Protein AF-A0A3B9BMJ2-F1 (afdb_monomer)

pLDDT: mean 83.97, std 7.28, range [54.25, 92.25]

Radius of gyration: 24.83 Å; Cα contacts (8 Å, |Δi|>4): 12; chains: 1; bounding box: 50×26×56 Å

Mean predicted aligned error: 9.64 Å

Structure (mmCIF, N/CA/C/O backbone):
data_AF-A0A3B9BMJ2-F1
#
_entry.id   AF-A0A3B9BMJ2-F1
#
loop_
_atom_site.group_PDB
_atom_site.id
_atom_site.type_symbol
_atom_site.label_atom_id
_atom_site.label_alt_id
_atom_site.label_comp_id
_atom_site.label_asym_id
_atom_site.label_entity_id
_atom_site.label_seq_id
_atom_site.pdbx_PDB_ins_code
_atom_site.Cartn_x
_atom_site.Cartn_y
_atom_site.Cartn_z
_atom_site.occupancy
_atom_site.B_iso_or_equiv
_atom_site.auth_seq_id
_atom_site.auth_comp_id
_atom_site.auth_asym_id
_atom_site.auth_atom_id
_atom_site.pdbx_PDB_model_num
ATOM 1 N N . ILE A 1 1 ? 29.848 -17.830 -17.187 1.00 54.25 1 ILE A N 1
ATOM 2 C CA . ILE A 1 1 ? 28.384 -17.827 -17.387 1.00 54.25 1 ILE A CA 1
ATOM 3 C C . ILE A 1 1 ? 28.161 -17.146 -18.721 1.00 54.25 1 ILE A C 1
ATOM 5 O O . ILE A 1 1 ? 28.833 -16.148 -18.954 1.00 54.25 1 ILE A O 1
ATOM 9 N N . ASP A 1 2 ? 27.366 -17.728 -19.613 1.00 73.00 2 ASP A N 1
ATOM 10 C CA . ASP A 1 2 ? 27.193 -17.159 -20.952 1.00 73.00 2 ASP A CA 1
ATOM 1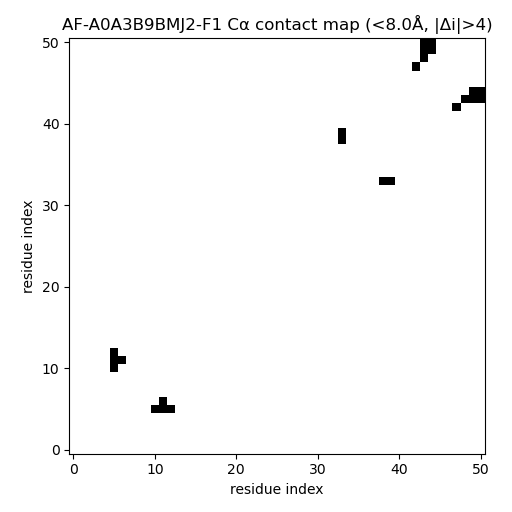1 C C . ASP A 1 2 ? 26.088 -16.106 -20.917 1.00 73.00 2 ASP A C 1
ATOM 13 O O . ASP A 1 2 ? 24.938 -16.409 -20.595 1.00 73.00 2 ASP A O 1
ATOM 17 N N . GLU A 1 3 ? 26.461 -14.871 -21.225 1.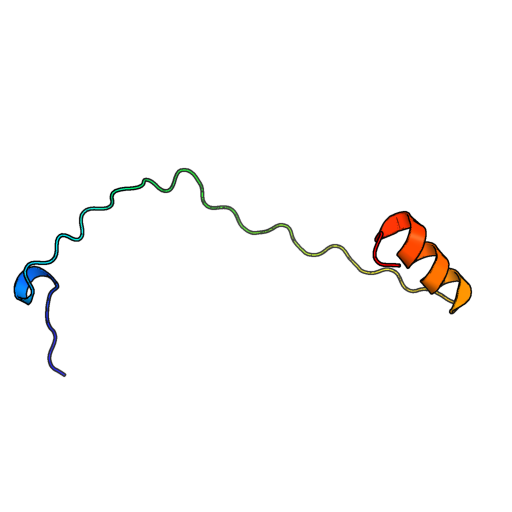00 71.00 3 GLU A N 1
ATOM 18 C CA . GLU A 1 3 ? 25.564 -13.730 -21.365 1.00 71.00 3 GLU A CA 1
ATOM 19 C C . GLU A 1 3 ? 25.076 -13.679 -22.821 1.00 71.00 3 GLU A C 1
ATOM 21 O O . GLU A 1 3 ? 25.873 -13.814 -23.749 1.00 71.00 3 GLU A O 1
ATOM 26 N N . LYS A 1 4 ? 23.762 -13.560 -23.028 1.00 80.88 4 LYS A N 1
ATOM 27 C CA . LYS A 1 4 ? 23.152 -13.374 -24.352 1.00 80.88 4 LYS A CA 1
ATOM 28 C C . LYS A 1 4 ? 22.250 -12.161 -24.317 1.00 80.88 4 LYS A C 1
ATOM 30 O O . LYS A 1 4 ? 21.546 -11.949 -23.327 1.00 80.88 4 LYS A O 1
ATOM 35 N N . ALA A 1 5 ? 22.265 -11.407 -25.402 1.00 81.25 5 ALA A N 1
ATOM 36 C CA . ALA A 1 5 ? 21.558 -10.151 -25.515 1.00 81.25 5 ALA A CA 1
ATOM 37 C C . ALA A 1 5 ? 20.256 -10.344 -26.329 1.00 81.25 5 ALA A C 1
ATOM 39 O O . ALA A 1 5 ? 20.182 -11.252 -27.164 1.00 81.25 5 ALA A O 1
ATOM 40 N N . PRO A 1 6 ? 19.187 -9.563 -26.087 1.00 80.31 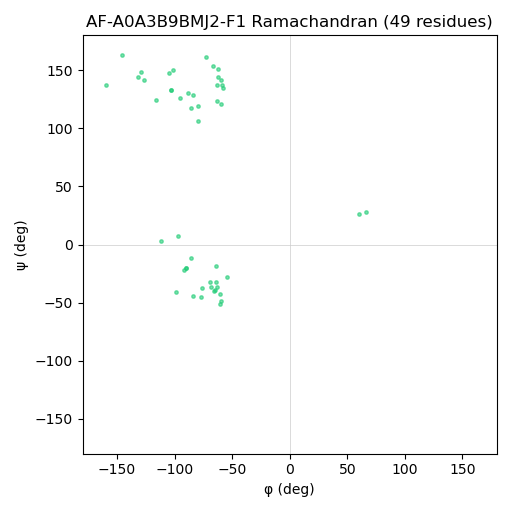6 PRO A N 1
ATOM 41 C CA . PRO A 1 6 ? 17.928 -9.673 -26.837 1.00 80.31 6 PRO A CA 1
ATOM 42 C C . PRO A 1 6 ? 18.106 -9.567 -28.361 1.00 80.31 6 PRO A C 1
ATOM 44 O O . PRO A 1 6 ? 17.338 -10.153 -29.130 1.00 80.31 6 PRO A O 1
ATOM 47 N N . GLU A 1 7 ? 19.150 -8.860 -28.792 1.00 82.75 7 GLU A N 1
ATOM 48 C CA . GLU A 1 7 ? 19.548 -8.669 -30.183 1.00 82.75 7 GLU A CA 1
ATOM 49 C C . GLU A 1 7 ? 19.950 -9.991 -30.852 1.00 82.75 7 GLU A C 1
ATOM 51 O O . GLU A 1 7 ? 19.653 -10.184 -32.031 1.00 82.75 7 GLU A O 1
ATOM 56 N N . ASP A 1 8 ? 20.519 -10.938 -30.094 1.00 85.00 8 ASP A N 1
ATOM 57 C CA . ASP A 1 8 ? 20.899 -12.273 -30.583 1.00 85.00 8 ASP A CA 1
ATOM 58 C C . ASP A 1 8 ? 19.675 -13.101 -31.021 1.00 85.00 8 ASP A C 1
ATOM 60 O O . ASP A 1 8 ? 19.799 -14.073 -31.768 1.00 85.00 8 ASP A O 1
ATOM 64 N N . PHE A 1 9 ? 18.481 -12.706 -30.565 1.00 84.50 9 PHE A N 1
ATOM 65 C CA . PHE A 1 9 ? 17.200 -13.339 -30.876 1.00 84.50 9 PHE A CA 1
ATOM 66 C C . PHE A 1 9 ? 16.287 -12.460 -31.747 1.00 84.50 9 PHE A C 1
ATOM 68 O O . PHE A 1 9 ? 15.156 -12.855 -32.032 1.00 84.50 9 PHE A O 1
ATOM 75 N N . GLY A 1 10 ? 16.756 -11.282 -32.180 1.00 82.19 10 GLY A N 1
ATOM 76 C CA . GLY A 1 10 ? 15.989 -10.359 -33.023 1.00 82.19 10 GLY A CA 1
ATOM 77 C C . GLY A 1 10 ? 14.757 -9.755 -32.339 1.00 82.19 10 GLY A C 1
ATOM 78 O O . GLY A 1 10 ? 13.772 -9.449 -33.012 1.00 82.19 10 GLY A O 1
ATOM 79 N N . VAL A 1 11 ? 14.778 -9.616 -31.009 1.00 84.38 11 VAL A N 1
ATOM 80 C CA . VAL A 1 11 ? 13.636 -9.114 -30.229 1.00 84.38 11 VAL A CA 1
ATOM 81 C C . VAL A 1 11 ? 13.768 -7.609 -29.983 1.00 84.38 11 VAL A C 1
ATOM 83 O O . VAL A 1 11 ? 14.768 -7.149 -29.440 1.00 84.38 11 VAL A O 1
ATOM 86 N N . ASP A 1 12 ? 12.731 -6.84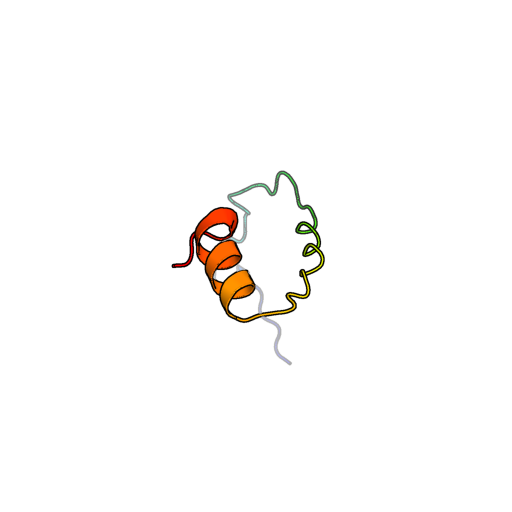2 -30.339 1.00 84.62 12 ASP A N 1
ATOM 87 C CA . ASP A 1 12 ? 12.634 -5.406 -30.044 1.00 84.62 12 ASP A CA 1
ATOM 88 C C . ASP A 1 12 ? 12.185 -5.168 -28.594 1.00 84.62 12 ASP A C 1
ATOM 90 O O . ASP A 1 12 ? 11.086 -5.560 -28.191 1.00 84.62 12 ASP A O 1
ATOM 94 N N . ILE A 1 13 ? 13.040 -4.497 -27.824 1.00 86.19 13 ILE A N 1
ATOM 95 C CA . ILE A 1 13 ? 12.820 -4.169 -26.410 1.00 86.19 13 ILE A CA 1
ATOM 96 C C . ILE A 1 13 ? 12.266 -2.753 -26.195 1.00 86.19 13 ILE A C 1
ATOM 98 O O . ILE A 1 13 ? 12.170 -2.296 -2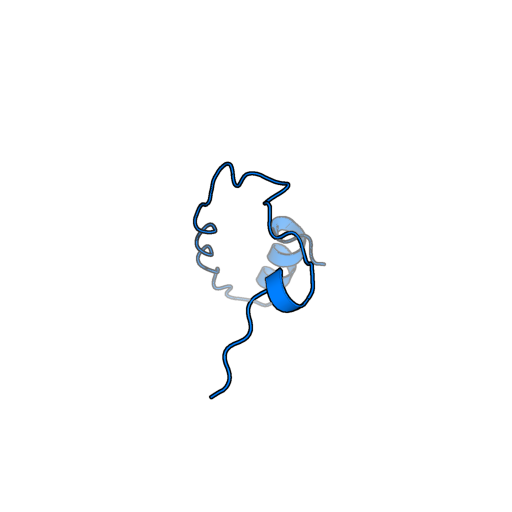5.055 1.00 86.19 13 ILE A O 1
ATOM 102 N N . THR A 1 14 ? 11.899 -2.043 -27.265 1.00 88.44 14 THR A N 1
ATOM 103 C CA . THR A 1 14 ? 11.386 -0.673 -27.175 1.00 88.44 14 THR A CA 1
ATOM 104 C C . THR A 1 14 ? 10.105 -0.623 -26.323 1.00 88.44 14 THR A C 1
ATOM 106 O O . THR A 1 14 ? 9.104 -1.266 -26.666 1.00 88.44 14 THR A O 1
ATOM 109 N N . PRO A 1 15 ? 10.079 0.152 -25.217 1.00 86.19 15 PRO A N 1
ATOM 110 C CA . PRO A 1 15 ? 8.900 0.268 -24.368 1.00 86.19 15 PRO A CA 1
ATOM 111 C C . PRO A 1 15 ? 7.735 0.892 -25.135 1.00 86.19 15 PRO A C 1
ATOM 113 O O . PRO A 1 15 ? 7.821 2.010 -25.636 1.00 86.19 15 PRO A O 1
ATOM 116 N N . ARG A 1 16 ? 6.608 0.183 -25.194 1.00 92.25 16 ARG A N 1
ATOM 117 C CA . ARG A 1 16 ? 5.383 0.679 -25.848 1.00 92.25 16 ARG A CA 1
ATOM 118 C C . ARG A 1 16 ? 4.510 1.535 -24.934 1.00 92.25 16 ARG A C 1
ATOM 120 O O . ARG A 1 16 ? 3.548 2.140 -25.393 1.00 92.25 16 ARG A O 1
ATOM 127 N N . LEU A 1 17 ? 4.815 1.541 -23.640 1.00 90.25 17 LEU A N 1
ATOM 128 C CA . LEU A 1 17 ? 4.041 2.195 -22.595 1.00 90.25 17 LEU A CA 1
ATOM 129 C C . LEU A 1 17 ? 4.973 3.020 -21.716 1.00 90.25 17 LEU A C 1
ATOM 131 O O . LEU A 1 17 ? 6.103 2.614 -21.440 1.00 90.25 17 LEU A O 1
ATOM 135 N N . THR A 1 18 ? 4.477 4.163 -21.254 1.00 86.12 18 THR A N 1
ATOM 136 C CA . THR A 1 18 ? 5.196 5.053 -20.346 1.00 86.12 18 THR A CA 1
ATOM 137 C C . THR A 1 18 ? 4.663 4.897 -18.925 1.00 86.12 18 THR A C 1
ATOM 139 O O . THR A 1 18 ? 3.454 4.891 -18.686 1.00 86.12 18 THR A O 1
ATOM 142 N N . VAL A 1 19 ? 5.568 4.771 -17.954 1.00 87.69 19 VAL A N 1
ATOM 143 C CA . VAL A 1 19 ? 5.195 4.786 -16.535 1.00 87.69 19 VAL A CA 1
ATOM 144 C C . VAL A 1 19 ? 4.984 6.239 -16.126 1.00 87.69 19 VAL A C 1
ATOM 146 O O . VAL A 1 19 ? 5.939 7.002 -16.013 1.00 87.69 19 VAL A O 1
ATOM 149 N N . LEU A 1 20 ? 3.724 6.632 -15.935 1.00 91.06 20 LEU A N 1
ATOM 150 C CA . LEU A 1 20 ? 3.373 8.019 -15.613 1.00 91.06 20 LEU A CA 1
ATOM 151 C C . LEU A 1 20 ? 3.674 8.378 -14.155 1.00 91.06 20 LEU A C 1
ATOM 153 O O . LEU A 1 20 ? 4.069 9.503 -13.857 1.00 91.06 20 LEU A O 1
ATOM 157 N N . LYS A 1 21 ? 3.463 7.437 -13.231 1.00 85.00 21 LYS A N 1
ATOM 158 C CA . LYS A 1 21 ? 3.698 7.639 -11.803 1.00 85.00 21 LYS A CA 1
ATOM 159 C C . LYS A 1 21 ? 3.853 6.296 -11.106 1.00 85.00 21 LYS A C 1
ATOM 161 O O . LYS A 1 21 ? 3.051 5.394 -11.327 1.00 85.00 21 LYS A O 1
ATOM 166 N N . THR A 1 22 ? 4.820 6.218 -10.205 1.00 86.25 22 THR A N 1
ATOM 167 C CA . THR A 1 22 ? 4.956 5.116 -9.254 1.00 86.25 22 THR A CA 1
ATOM 168 C C . THR A 1 22 ? 4.775 5.695 -7.862 1.00 86.25 22 THR A C 1
ATOM 170 O O . THR A 1 22 ? 5.449 6.657 -7.498 1.00 86.25 22 THR A O 1
ATOM 173 N N . THR A 1 23 ? 3.837 5.150 -7.097 1.00 89.50 23 THR A N 1
ATOM 174 C CA . THR A 1 23 ? 3.623 5.520 -5.696 1.00 89.50 23 THR A CA 1
ATOM 175 C C . THR A 1 23 ? 3.595 4.272 -4.848 1.00 89.50 23 THR A C 1
ATOM 177 O O . THR A 1 23 ? 3.138 3.221 -5.299 1.00 89.50 23 THR A O 1
ATOM 180 N N . GLU A 1 24 ? 4.043 4.404 -3.609 1.00 88.25 24 GLU A N 1
ATOM 181 C CA . GLU A 1 24 ? 3.894 3.343 -2.627 1.00 88.25 24 GLU A CA 1
ATOM 182 C C . GLU A 1 24 ? 2.406 3.057 -2.372 1.00 88.25 24 GLU A C 1
ATOM 184 O O . GLU A 1 24 ? 1.580 3.981 -2.416 1.00 88.25 24 GLU A O 1
ATOM 189 N N . PRO A 1 25 ? 2.038 1.785 -2.141 1.00 88.94 25 PRO A N 1
ATOM 190 C CA . PRO A 1 25 ? 0.678 1.451 -1.762 1.00 88.94 25 PRO A CA 1
ATOM 191 C C . PRO A 1 25 ? 0.337 2.106 -0.415 1.00 88.94 25 PRO A C 1
ATOM 193 O O . PRO A 1 25 ? 1.222 2.301 0.422 1.00 88.94 25 PRO A O 1
ATOM 196 N N . PRO A 1 26 ? -0.944 2.429 -0.168 1.00 89.81 26 PRO A N 1
ATOM 197 C CA . PRO A 1 26 ? -1.354 2.934 1.131 1.00 89.81 26 PRO A CA 1
ATOM 198 C C . PRO A 1 26 ? -1.009 1.912 2.219 1.00 89.81 26 PRO A C 1
ATOM 200 O O . PRO A 1 26 ? -1.216 0.707 2.054 1.00 89.81 26 PRO A O 1
ATOM 203 N N . ALA A 1 27 ? -0.485 2.397 3.344 1.00 89.25 27 ALA A N 1
ATOM 204 C CA . ALA A 1 27 ? -0.234 1.550 4.498 1.00 89.25 27 ALA A CA 1
ATOM 205 C C . ALA A 1 27 ? -1.548 0.917 4.979 1.00 89.25 27 ALA A C 1
ATOM 207 O O . ALA A 1 27 ? -2.596 1.569 4.993 1.00 89.25 27 ALA A O 1
ATOM 208 N N . ARG A 1 28 ? -1.494 -0.353 5.403 1.00 90.81 28 ARG A N 1
ATOM 209 C CA . ARG A 1 28 ? -2.661 -1.006 6.007 1.00 90.81 28 ARG A CA 1
ATOM 210 C C . ARG A 1 28 ? -3.117 -0.205 7.228 1.00 90.81 28 ARG A C 1
ATOM 212 O O . ARG A 1 28 ? -2.292 0.180 8.060 1.00 90.81 28 ARG A O 1
ATOM 219 N N . THR A 1 29 ? -4.418 0.017 7.353 1.00 86.00 29 THR A N 1
ATOM 220 C CA . THR A 1 29 ? -4.982 0.612 8.563 1.00 86.00 29 THR A CA 1
ATOM 221 C C . THR A 1 29 ? -4.825 -0.352 9.739 1.00 86.00 29 THR A C 1
ATOM 223 O O . THR A 1 29 ? -4.709 -1.571 9.570 1.00 86.00 29 THR A O 1
ATOM 226 N N . ALA A 1 30 ? -4.769 0.191 10.955 1.00 89.62 30 ALA A N 1
ATOM 227 C CA . ALA A 1 30 ? -4.780 -0.637 12.151 1.00 89.62 30 ALA A CA 1
ATOM 228 C C . ALA A 1 30 ? -6.111 -1.401 12.241 1.00 89.62 30 ALA A C 1
ATOM 230 O O . ALA A 1 30 ? -7.176 -0.837 11.992 1.00 89.62 30 ALA A O 1
ATOM 231 N N . GLY A 1 31 ? -6.042 -2.682 12.604 1.00 87.75 31 GLY A N 1
ATOM 232 C CA . GLY A 1 31 ? -7.232 -3.480 12.882 1.00 87.75 31 GLY A CA 1
ATOM 233 C C . GLY A 1 31 ? -7.884 -3.090 14.209 1.00 87.75 31 GLY A C 1
ATOM 234 O O . GLY A 1 31 ? -7.248 -2.495 15.082 1.00 87.75 31 GLY A O 1
ATOM 235 N N . ILE A 1 32 ? -9.148 -3.471 14.374 1.00 87.38 32 ILE A N 1
ATOM 236 C CA . ILE A 1 32 ? -9.935 -3.199 15.579 1.00 87.38 32 ILE A CA 1
ATOM 237 C C . ILE A 1 32 ? -10.011 -4.479 16.415 1.00 87.38 32 ILE A C 1
ATOM 239 O O . ILE A 1 32 ? -10.289 -5.555 15.885 1.00 87.38 32 ILE A O 1
ATOM 243 N N . LYS A 1 33 ? -9.771 -4.372 17.726 1.00 85.69 33 LYS A N 1
ATOM 244 C CA . LYS A 1 33 ? -10.054 -5.462 18.668 1.00 85.69 33 LYS A CA 1
ATOM 245 C C . LYS A 1 33 ? -11.527 -5.395 19.058 1.00 85.69 33 LYS A C 1
ATOM 247 O O . LYS A 1 33 ? -11.995 -4.332 19.447 1.00 85.69 33 LYS A O 1
ATOM 252 N N . VAL A 1 34 ? -12.224 -6.517 18.936 1.00 87.00 34 VAL A N 1
ATOM 253 C CA . VAL A 1 34 ? -13.621 -6.678 19.359 1.00 87.00 34 VAL A CA 1
ATOM 254 C C . VAL A 1 34 ? -13.674 -7.494 20.642 1.00 87.00 34 VAL A C 1
ATOM 256 O O . VAL A 1 34 ? -12.826 -8.364 20.857 1.00 87.00 34 VAL A O 1
ATOM 259 N N . GLU A 1 35 ? -14.652 -7.208 21.493 1.00 87.94 35 GLU A N 1
ATOM 260 C CA . GLU A 1 35 ? -14.797 -7.859 22.799 1.00 87.94 35 GLU A CA 1
ATOM 261 C C . GLU A 1 35 ? -15.657 -9.127 22.723 1.00 87.94 35 GLU A C 1
ATOM 263 O O . GLU A 1 35 ? -15.567 -9.994 23.592 1.00 87.94 35 GLU A O 1
ATOM 268 N N . SER A 1 36 ? -16.482 -9.267 21.677 1.00 90.38 36 SER A N 1
ATOM 269 C CA . SER A 1 36 ? -17.431 -10.377 21.548 1.00 90.38 36 SER A CA 1
ATOM 270 C C . SER A 1 36 ? -17.652 -10.851 20.109 1.00 90.38 36 SER A C 1
ATOM 272 O O . SER A 1 36 ? -17.359 -10.162 19.131 1.00 90.38 36 SER A O 1
ATOM 274 N N . VAL A 1 37 ? -18.221 -12.053 19.982 1.00 86.19 37 VAL A N 1
ATOM 275 C CA . VAL A 1 37 ? -18.568 -12.660 18.687 1.00 86.19 37 VAL A CA 1
ATOM 276 C C . VAL A 1 37 ? -19.720 -11.910 18.012 1.00 86.19 37 VAL A C 1
ATOM 278 O O . VAL A 1 37 ? -19.708 -11.737 16.798 1.00 86.19 37 VAL A O 1
ATOM 281 N N . GLN A 1 38 ? -20.698 -11.428 18.783 1.00 87.56 38 GLN A N 1
ATOM 282 C CA . GLN A 1 38 ? -21.812 -10.631 18.262 1.00 87.56 38 GLN A CA 1
ATOM 283 C C . GLN A 1 38 ? -21.307 -9.339 17.612 1.00 87.56 38 GLN A C 1
ATOM 285 O O . GLN A 1 38 ? -21.740 -8.992 16.515 1.00 87.56 38 GLN A O 1
ATOM 290 N N . GLU A 1 39 ? -20.344 -8.671 18.251 1.00 85.88 39 GLU A N 1
ATOM 291 C CA . GLU A 1 39 ? -19.711 -7.463 17.718 1.00 85.88 39 GLU A CA 1
ATOM 292 C C . GLU A 1 39 ? -18.920 -7.746 16.432 1.00 85.88 39 GLU A C 1
ATOM 294 O O . GLU A 1 39 ? -18.986 -6.968 15.480 1.00 85.88 39 GLU A O 1
ATOM 299 N N . LEU A 1 40 ? -18.219 -8.883 16.365 1.00 87.00 40 LEU A N 1
ATOM 300 C CA . LEU A 1 40 ? -17.518 -9.305 15.153 1.00 87.00 40 LEU A CA 1
ATOM 301 C C . LEU A 1 40 ? -18.479 -9.467 13.967 1.00 87.00 40 LEU A C 1
ATOM 303 O O . LEU A 1 40 ? -18.212 -8.954 12.883 1.00 87.00 40 LEU A O 1
ATOM 307 N N . VAL A 1 41 ? -19.598 -10.168 14.171 1.00 86.12 41 VAL A N 1
ATOM 308 C CA . VAL A 1 41 ? -20.580 -10.429 13.105 1.00 86.12 41 VAL A CA 1
ATOM 309 C C . VAL A 1 41 ? -21.240 -9.133 12.635 1.00 86.12 41 VAL A C 1
ATOM 311 O O . VAL A 1 41 ? -21.403 -8.944 11.431 1.00 86.12 41 VAL A O 1
ATOM 314 N N . AL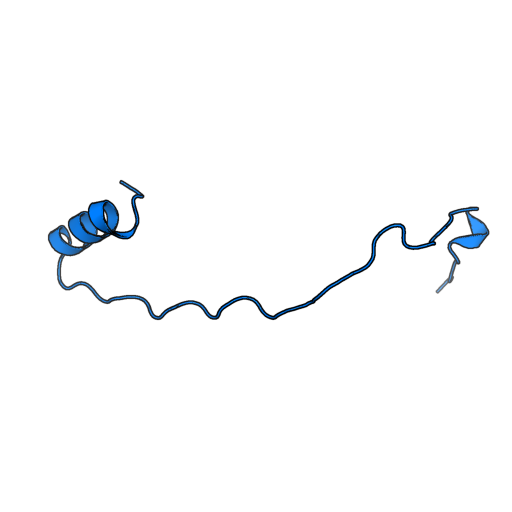A A 1 42 ? -21.565 -8.223 13.558 1.00 86.06 42 ALA A N 1
ATOM 315 C CA . ALA A 1 42 ? -22.108 -6.913 13.212 1.00 86.06 42 ALA A CA 1
ATOM 316 C C . ALA A 1 42 ? -21.130 -6.104 12.338 1.00 86.06 42 ALA A C 1
ATOM 318 O O . ALA A 1 42 ? -21.494 -5.691 11.237 1.00 86.06 42 ALA A O 1
ATOM 319 N N . LYS A 1 43 ? -19.861 -5.971 12.756 1.00 85.25 43 LYS A N 1
ATOM 320 C CA . LYS A 1 43 ? -18.842 -5.216 11.997 1.00 85.25 43 LYS A CA 1
ATOM 321 C C . LYS A 1 43 ? -18.545 -5.819 10.623 1.00 85.25 43 LYS A C 1
ATOM 323 O O . LYS A 1 43 ? -18.349 -5.088 9.655 1.00 85.25 43 LYS A O 1
ATOM 328 N N . LEU A 1 44 ? -18.543 -7.147 10.502 1.00 86.44 44 LEU A N 1
ATOM 329 C CA . LEU A 1 44 ? -18.311 -7.813 9.216 1.00 86.44 44 LEU A CA 1
ATOM 330 C C . LEU A 1 44 ? -19.459 -7.616 8.216 1.00 86.44 44 LEU A C 1
ATOM 332 O O . LEU A 1 44 ? -19.203 -7.542 7.013 1.00 86.44 44 LEU A O 1
ATOM 336 N N . ARG A 1 45 ? -20.698 -7.511 8.707 1.00 83.00 45 ARG A N 1
ATOM 337 C CA . ARG A 1 45 ? -21.880 -7.250 7.881 1.00 83.00 45 ARG A CA 1
ATOM 338 C C . ARG A 1 45 ? -21.988 -5.780 7.467 1.00 83.00 45 ARG A C 1
ATOM 340 O O . ARG A 1 45 ? -22.277 -5.501 6.310 1.00 83.00 45 ARG A O 1
ATOM 347 N N . GLU A 1 46 ? -21.780 -4.850 8.396 1.00 84.12 46 GLU A N 1
ATOM 348 C CA . GLU A 1 46 ? -22.030 -3.420 8.165 1.00 84.12 46 GLU A CA 1
ATOM 349 C C . GLU A 1 46 ? -20.857 -2.699 7.489 1.00 84.12 46 GLU A C 1
ATOM 351 O O . GLU A 1 46 ? -21.069 -1.923 6.560 1.00 84.12 46 GLU A O 1
ATOM 356 N N . GLU A 1 47 ? -19.621 -2.951 7.934 1.00 79.12 47 GLU A N 1
ATOM 357 C CA . GLU A 1 47 ? -18.445 -2.180 7.502 1.00 79.12 47 GLU A CA 1
ATOM 358 C C . GLU A 1 47 ? -17.651 -2.892 6.406 1.00 79.12 47 GLU A C 1
ATOM 360 O O . GLU A 1 47 ? -17.165 -2.262 5.467 1.00 79.12 47 GLU A O 1
ATOM 365 N N . ALA A 1 48 ? -17.497 -4.212 6.531 1.00 78.31 48 ALA A N 1
ATOM 366 C CA . ALA A 1 48 ? -16.676 -4.990 5.608 1.00 78.31 48 ALA A CA 1
ATOM 367 C C . ALA A 1 48 ? -17.478 -5.562 4.423 1.00 78.31 48 ALA A C 1
ATOM 369 O O . ALA A 1 48 ? -16.884 -5.883 3.395 1.00 78.31 48 ALA A O 1
ATOM 370 N N . GLY A 1 49 ? -18.805 -5.699 4.553 1.00 75.06 49 GLY A N 1
ATOM 371 C CA . GLY A 1 49 ? -19.687 -6.236 3.508 1.00 75.06 49 GLY A CA 1
ATOM 372 C C . GLY A 1 49 ? -19.350 -7.669 3.078 1.00 75.06 49 GLY A C 1
ATOM 373 O O . GLY A 1 49 ? -19.600 -8.045 1.935 1.00 75.06 49 GLY A O 1
ATOM 374 N N . VAL A 1 50 ? -18.728 -8.452 3.965 1.00 71.56 50 VAL A N 1
ATOM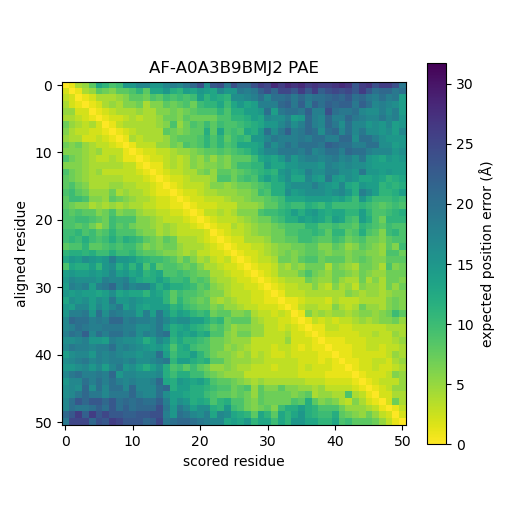 375 C CA . VAL A 1 50 ? -18.213 -9.802 3.661 1.00 71.56 50 VAL A CA 1
ATOM 376 C C . VAL A 1 50 ? -19.264 -10.892 3.927 1.00 71.56 50 VAL A C 1
ATOM 378 O O . VAL A 1 50 ? -19.142 -11.994 3.393 1.00 71.56 50 VAL A O 1
ATOM 381 N N . ILE A 1 51 ? -20.290 -10.597 4.740 1.00 58.91 51 ILE A N 1
ATOM 382 C CA . ILE A 1 51 ? -21.335 -11.532 5.211 1.00 58.91 51 ILE A CA 1
ATOM 383 C C . ILE A 1 51 ? -22.732 -10.934 5.023 1.00 58.91 51 ILE A C 1
ATOM 385 O O . ILE A 1 51 ? -22.900 -9.735 5.336 1.00 58.91 51 ILE A O 1
#

Solvent-accessible surface area (backbone atoms only — not comparable to full-atom values): 3781 Å² total; per-residue (Å²): 133,90,84,83,59,60,68,84,73,74,53,86,79,77,77,91,70,81,88,87,76,87,76,80,76,81,77,82,76,85,83,83,90,70,96,46,71,69,56,47,56,48,48,35,38,73,76,65,64,80,96

Foldseek 3Di:
DDDDDVVVVPDDPDDPDDDPDDDDDDDDDDDDDDPDPVVVVVCCVPPVVND

Secondary structure (DSSP, 8-state):
-----GGGGT-----SS------PPPPPPPPPP-SSHHHHHHHHHHTS---

Sequence (51 aa):
IDEKAPEDFGVDITPRLTVLKTTEPPARTAGIKVESVQELVAKLREEAGVI

=== Feature glossary ===
Reading guide. The protein is described through the following features:

Foldseek 3Di. A 3Di character summarizes, for each residue, the relative orientation of the Cα frame of its nearest spatial neighbor. Because it encodes fold topology rather than chemistry, 3Di alignments detect remote structural similarity that sequence alignment misses.

Contact-map, Ramachandran, and PAE plots. Plot images: a contact map (which residues are close in 3D, as an N×N binary image), a Ramachandran scatter (backbone torsion angles, revealing secondary-structure composition at a glance), and — for AlphaFold structures — a PAE heatmap (pairwise prediction confidence).

Radius of gyration, Cα contacts, bounding box. Radius of gyration (Rg) is the root-mean-square distance of Cα atoms from their centroid — a single number for overall size and compactness. A globular domain of N residues has Rg ≈ 2.2·N^0.38 Å; an extended or disordered chain has a much larger Rg. The Cα contact count is the number of residue pairs whose Cα atoms are within 8 Å and are more than four positions apart in sequence — a standard proxy for tertiary packing density. The bounding box is the smallest axis-aligned box enclosing all Cα atoms.

Secondary structure (8-state, DSSP). Eight-state secondary structure (DSSP): H is the canonical α-helix, G the tig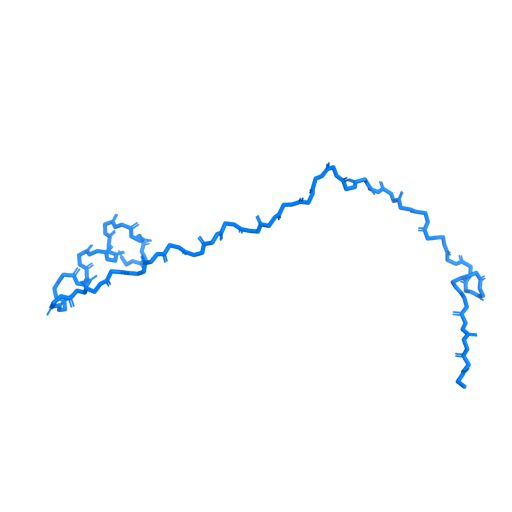hter 3₁₀-helix, I the wider π-helix; E/B are β-structure, T and S are turns and bends, and '-' is everything else. DSSP derives these from the pattern of main-chain N–H···O=C hydrogen bonds, not from the sequence.

B-factor. B-factor (Debye–Waller factor) reflects atomic displacement in the crystal lattice. It is an experimental observable (units Å²), not a prediction; low values mean the atom is pinned down, high values mean it moves or is heterogeneous across the crystal.

pLDDT. pLDDT is the predicted lDDT-Cα score: AlphaFold's confidence that the local environment of each residue (all inter-atomic distances within 15 Å) is correctly placed. It is a per-residue number between 0 and 100, with higher meaning more reliable.

Nearest PDB structures. Nearest PDB neighbors are the top structural matches found by Foldseek when searching this structure against the entire Protein Data Bank. Each hit reports a TM-score (0 to 1; >0.5 almost always implies the same fold) and an E-value. These are *structural* homologs — they may share no detectable sequence similarity.

Solvent-accessible surface area. Accessible surface area quantifies burial. A residue with SASA near zero is packed into the hydrophobic core; one with SASA >100 Å² sits on the surface. Computed here via the Shrake–Rupley numerical algorithm with a 1.4 Å probe.

Rendered structure images. Structure images are PyMOL renders from six orthogonal camera directions. Cartoon representation draws helices as coils and strands as arrows; sticks shows the backbone as bonds; surface shows the solvent-excluded envelope. Rainbow coloring maps sequence position to hue (blue→red, N→C); chain coloring assigns a distinct color per polypeptide.

Backbone torsions (φ/ψ). φ (phi) and ψ (psi) are the two rotatable backbone dihedrals per residue: φ is the C(i-1)–N–Cα–C torsion, ψ is the N–Cα–C–N(i+1) torsion, both in degrees on (−180°, 180°]. α-helical residues cluster near (−60°, −45°); β-strand residues near (−120°, +130°). A Ramachandran plot is simply a scatter of (φ, ψ) for every residue.

Predicted aligned error. Predicted Aligned Error (PAE) is an AlphaFold confidence matrix: entry (i, j) is the expected error in the position of residue j, in ångströms, when the prediction is superimposed on the true structure at residue i. Low PAE within a block of residues means that block is internally rigid and well-predicted; high PAE between two blocks means their relative placement is uncertain even if each block individually is confident.

mmCIF coordinates. Structure coordinates are given as an mmCIF _atom_site loop: one row per atom with element, residue name, chain id, sequence number, and x/y/z position in Å. Only the four main-chain atoms per residue are included here; side chains are omitted to keep the record compact.

InterPro / GO / CATH / organism. Database cross-references. InterPro integrates a dozen domain/family signature databases into unified entries with residue-range hi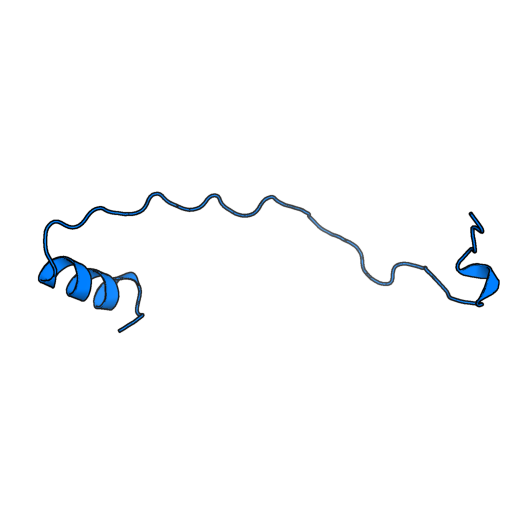ts. GO terms attach function/process/location labels with evidence codes. CATH codes position the fold in a four-level structural taxonomy. Organism is the NCBI-taxonomy species name.

Secondary structure (3-state, P-SEA). SS3 is a coarse helix/strand/coil call (letters a/b/c) made by the P-SEA algorithm from inter-Cα distances and dihedrals. It is less detailed than DSSP but needs only Cα positions.

Sequence. Sequence gives the chain of amino acids in standard one-letter code (A=alanine, C=cysteine, …, Y=tyrosine), read N→C. It is the only feature that is directly encoded by the gene; all structural features are derived from the folded form of this sequence.